Protein AF-A0A3A1YDA3-F1 (afdb_monomer_lite)

pLDDT: mean 88.1, std 7.57, range [56.09, 97.88]

Radius of gyration: 16.42 Å; chains: 1; bounding box: 37×24×48 Å

Sequence (140 aa):
MKQATKYILKAIHIEIILTLITFFIVNILMGGGVGNIPTILIIYVISVMPCIGLAYLVGQKINYSKIEEGVRFFFGIILIFVLLTISFSLGGLISYLIYEFKLLSYSEWLNIAVTFYLFGGLQTLCVGMWLGYKLSGLKS

Structure (mmCIF, N/CA/C/O backbone):
data_AF-A0A3A1YDA3-F1
#
_entry.id   AF-A0A3A1YDA3-F1
#
loop_
_atom_site.group_PDB
_atom_site.id
_atom_site.type_symbol
_atom_site.label_atom_id
_atom_site.label_alt_id
_atom_site.label_comp_id
_atom_site.label_asym_id
_atom_site.label_entity_id
_atom_site.label_seq_id
_atom_site.pdbx_PDB_ins_code
_atom_site.Cartn_x
_atom_site.Cartn_y
_atom_site.Cartn_z
_atom_site.occupancy
_atom_site.B_iso_or_equiv
_atom_site.auth_seq_id
_atom_site.auth_comp_id
_atom_site.auth_asym_id
_atom_site.auth_atom_id
_atom_site.pdbx_PDB_model_num
ATOM 1 N N . MET A 1 1 ? -5.093 12.688 18.168 1.00 80.56 1 MET A N 1
ATOM 2 C CA . MET A 1 1 ? -5.202 11.638 17.126 1.00 80.56 1 MET A CA 1
ATOM 3 C C . MET A 1 1 ? -5.618 10.328 17.778 1.00 80.56 1 MET A C 1
ATOM 5 O O . MET A 1 1 ? -4.986 9.949 18.763 1.00 80.56 1 MET A O 1
ATOM 9 N N . LYS A 1 2 ? -6.676 9.676 17.271 1.00 90.81 2 LYS A N 1
ATOM 10 C CA . LYS A 1 2 ? -7.201 8.415 17.826 1.00 90.81 2 LYS A CA 1
ATOM 11 C C . LYS A 1 2 ? -6.149 7.301 17.771 1.00 90.81 2 LYS A C 1
ATOM 13 O O . LYS A 1 2 ? -5.277 7.297 16.901 1.00 90.81 2 LYS A O 1
ATOM 18 N N . GLN A 1 3 ? -6.243 6.339 18.688 1.00 92.06 3 GLN A N 1
ATOM 19 C CA . GLN A 1 3 ? -5.324 5.197 18.733 1.00 92.06 3 GLN A CA 1
ATOM 20 C C . GLN A 1 3 ? -5.404 4.347 17.455 1.00 92.06 3 GLN A C 1
ATOM 22 O O . GLN A 1 3 ? -4.367 3.958 16.924 1.00 92.06 3 GLN A O 1
ATOM 27 N N . ALA A 1 4 ? -6.606 4.180 16.892 1.00 92.50 4 ALA A N 1
ATOM 28 C CA . ALA A 1 4 ? -6.806 3.553 15.587 1.00 92.50 4 ALA A CA 1
ATOM 29 C C . ALA A 1 4 ? -6.009 4.254 14.474 1.00 92.50 4 ALA A C 1
ATOM 31 O O . ALA A 1 4 ? -5.263 3.599 13.753 1.00 92.50 4 ALA A O 1
ATOM 32 N N . THR A 1 5 ? -6.077 5.589 14.382 1.00 94.56 5 THR A N 1
ATOM 33 C CA . THR A 1 5 ? -5.303 6.361 13.395 1.00 94.56 5 THR A CA 1
ATOM 34 C C . THR A 1 5 ? -3.801 6.117 13.534 1.00 94.56 5 THR A C 1
ATOM 36 O O . THR A 1 5 ? -3.122 5.932 12.530 1.00 94.56 5 THR A O 1
ATOM 39 N N . LYS A 1 6 ? -3.274 6.061 14.767 1.00 95.25 6 LYS A N 1
ATOM 40 C CA . LYS A 1 6 ? -1.850 5.766 15.004 1.00 95.25 6 LYS A CA 1
ATOM 41 C C . LYS A 1 6 ? -1.461 4.387 14.467 1.00 95.25 6 LYS A C 1
ATOM 43 O O . LYS A 1 6 ? -0.410 4.260 13.847 1.00 95.25 6 LYS A O 1
ATOM 48 N N . TYR A 1 7 ? -2.292 3.367 14.690 1.00 96.44 7 TYR A N 1
ATOM 49 C CA . TYR A 1 7 ? -2.026 2.020 14.181 1.00 96.44 7 TYR A CA 1
ATOM 50 C C . TYR A 1 7 ? -2.099 1.944 12.660 1.00 96.44 7 TYR A C 1
ATOM 52 O O . TYR A 1 7 ? -1.203 1.363 12.057 1.00 96.44 7 TYR A O 1
ATOM 60 N N . ILE A 1 8 ? -3.096 2.580 12.045 1.00 96.25 8 ILE A N 1
ATOM 61 C CA . ILE A 1 8 ? -3.244 2.597 10.585 1.00 96.25 8 ILE A CA 1
ATOM 62 C C . ILE A 1 8 ? -2.054 3.311 9.930 1.00 96.25 8 ILE A C 1
ATOM 64 O O . ILE A 1 8 ? -1.459 2.777 8.999 1.00 96.25 8 ILE A O 1
ATOM 68 N N . LEU A 1 9 ? -1.647 4.478 10.442 1.00 95.56 9 LEU A N 1
ATOM 69 C CA . LEU A 1 9 ? -0.481 5.190 9.910 1.00 95.56 9 LEU A CA 1
ATOM 70 C C . LEU A 1 9 ? 0.809 4.381 10.079 1.00 95.56 9 LEU A C 1
ATOM 72 O O . LEU A 1 9 ? 1.636 4.359 9.173 1.00 95.56 9 LEU A O 1
ATOM 76 N N . LYS A 1 10 ? 0.970 3.675 11.207 1.00 96.19 10 LYS A N 1
ATOM 77 C CA . LYS A 1 10 ? 2.114 2.780 11.416 1.00 96.19 10 LYS A CA 1
ATOM 78 C C . LYS A 1 10 ? 2.104 1.605 10.434 1.00 96.19 10 LYS A C 1
ATOM 80 O O . LYS A 1 10 ? 3.158 1.280 9.901 1.00 96.19 10 LYS A O 1
ATOM 85 N N . ALA A 1 11 ? 0.941 1.004 10.176 1.00 96.38 11 ALA A N 1
ATOM 86 C CA . ALA A 1 11 ? 0.795 -0.068 9.192 1.00 96.38 11 ALA A CA 1
ATOM 87 C C . ALA A 1 11 ? 1.188 0.409 7.790 1.00 96.38 11 ALA A C 1
ATOM 89 O O . ALA A 1 11 ? 1.999 -0.237 7.142 1.00 96.38 11 ALA A O 1
ATOM 90 N N . ILE A 1 12 ? 0.713 1.584 7.368 1.00 94.62 12 ILE A N 1
ATOM 91 C CA . ILE A 1 12 ? 1.105 2.169 6.078 1.00 94.62 12 ILE A CA 1
ATOM 92 C C . ILE A 1 12 ? 2.598 2.430 6.008 1.00 94.62 12 ILE A C 1
ATOM 94 O O . ILE A 1 12 ? 3.219 2.124 5.003 1.00 94.62 12 ILE A O 1
ATOM 98 N N . HIS A 1 13 ? 3.188 2.996 7.057 1.00 93.31 13 HIS A N 1
ATOM 99 C CA . HIS A 1 13 ? 4.617 3.283 7.041 1.00 93.31 13 HIS A CA 1
ATOM 100 C C . HIS A 1 13 ? 5.445 2.002 6.860 1.00 93.31 13 HIS A C 1
ATOM 102 O O . HIS A 1 13 ? 6.405 1.991 6.097 1.00 93.31 13 HIS A O 1
ATOM 108 N N . ILE A 1 14 ? 5.031 0.912 7.514 1.00 94.81 14 ILE A N 1
ATOM 109 C CA . ILE A 1 14 ? 5.633 -0.414 7.339 1.00 94.81 14 ILE A CA 1
ATOM 110 C C . ILE A 1 14 ? 5.408 -0.920 5.908 1.00 94.81 14 ILE A C 1
ATOM 112 O O . ILE A 1 14 ? 6.369 -1.319 5.259 1.00 94.81 14 ILE A O 1
ATOM 116 N N . GLU A 1 15 ? 4.177 -0.852 5.397 1.00 93.69 15 GLU A N 1
ATOM 117 C CA . GLU A 1 15 ? 3.827 -1.300 4.043 1.00 93.69 15 GLU A CA 1
ATOM 118 C C . GLU A 1 15 ? 4.637 -0.568 2.967 1.00 93.69 15 GLU A C 1
ATOM 120 O O . GLU A 1 15 ? 5.122 -1.183 2.021 1.00 93.69 15 GLU A O 1
ATOM 125 N N . ILE A 1 16 ? 4.845 0.739 3.138 1.00 91.00 16 ILE A N 1
ATOM 126 C CA . ILE A 1 16 ? 5.627 1.570 2.220 1.00 91.00 16 ILE A CA 1
ATOM 127 C C . ILE A 1 16 ? 7.082 1.096 2.161 1.00 91.00 16 ILE A C 1
ATOM 129 O O . ILE A 1 16 ? 7.678 1.014 1.087 1.00 91.00 16 ILE A O 1
ATOM 133 N N . ILE A 1 17 ? 7.674 0.800 3.315 1.00 91.38 17 ILE A N 1
ATOM 134 C CA . ILE A 1 17 ? 9.061 0.338 3.383 1.00 91.38 17 ILE A CA 1
ATOM 135 C C . ILE A 1 17 ? 9.171 -1.058 2.763 1.00 91.38 17 ILE A C 1
ATOM 137 O O . ILE A 1 17 ? 10.042 -1.291 1.927 1.00 91.38 17 ILE A O 1
ATOM 141 N N . LEU A 1 18 ? 8.266 -1.968 3.129 1.00 92.31 18 LEU A N 1
ATOM 142 C CA . LEU A 1 18 ? 8.262 -3.337 2.619 1.00 92.31 18 LEU A CA 1
ATOM 143 C C . LEU A 1 18 ? 8.043 -3.379 1.105 1.00 92.31 18 LEU A C 1
ATOM 145 O O . LEU A 1 18 ? 8.769 -4.079 0.412 1.00 92.31 18 LEU A O 1
ATOM 149 N N . THR A 1 19 ? 7.133 -2.567 0.568 1.00 88.75 19 THR A N 1
ATOM 150 C CA . THR A 1 19 ? 6.874 -2.499 -0.879 1.00 88.75 19 THR A CA 1
ATOM 151 C C . THR A 1 19 ? 8.099 -2.058 -1.668 1.00 88.75 19 THR A C 1
ATOM 153 O O . THR A 1 19 ? 8.401 -2.664 -2.695 1.00 88.75 19 THR A O 1
ATOM 156 N N . LEU A 1 20 ? 8.847 -1.061 -1.182 1.00 87.44 20 LEU A N 1
ATOM 157 C CA . LEU A 1 20 ? 10.114 -0.671 -1.807 1.00 87.44 20 LEU A CA 1
ATOM 158 C C . LEU A 1 20 ? 11.127 -1.818 -1.785 1.00 87.44 20 LEU A C 1
ATOM 160 O O . LEU A 1 20 ? 11.734 -2.117 -2.810 1.00 87.44 20 LEU A O 1
ATOM 164 N N . ILE A 1 21 ? 11.286 -2.483 -0.639 1.00 88.88 21 ILE A N 1
ATOM 165 C CA . ILE A 1 21 ? 12.204 -3.620 -0.495 1.00 88.88 21 ILE A CA 1
ATOM 166 C C . ILE A 1 21 ? 11.813 -4.750 -1.455 1.00 88.88 21 ILE A C 1
ATOM 168 O O . ILE A 1 21 ? 12.655 -5.237 -2.206 1.00 88.88 21 ILE A O 1
ATOM 172 N N . THR A 1 22 ? 10.536 -5.128 -1.476 1.00 88.81 22 THR A N 1
ATOM 173 C CA . THR A 1 22 ? 9.996 -6.177 -2.343 1.00 88.81 22 THR A CA 1
ATOM 174 C C . THR A 1 22 ? 10.193 -5.835 -3.812 1.00 88.81 22 THR A C 1
ATOM 176 O O . THR A 1 22 ? 10.633 -6.693 -4.571 1.00 88.81 22 THR A O 1
ATOM 179 N N . PHE A 1 23 ? 9.962 -4.583 -4.214 1.00 83.81 23 PHE A N 1
ATOM 180 C CA . PHE A 1 23 ? 10.235 -4.132 -5.576 1.00 83.81 23 PHE A CA 1
ATOM 181 C C . PHE A 1 23 ? 11.704 -4.351 -5.971 1.00 83.81 23 PHE A C 1
ATOM 183 O O . PHE A 1 23 ? 11.969 -4.952 -7.012 1.00 83.81 23 PHE A O 1
ATOM 190 N N . PHE A 1 24 ? 12.659 -3.924 -5.137 1.00 84.19 24 PHE A N 1
ATOM 191 C CA . PHE A 1 24 ? 14.084 -4.104 -5.429 1.00 84.19 24 PHE A CA 1
ATOM 192 C C . PHE A 1 24 ? 14.493 -5.580 -5.466 1.00 84.19 24 PHE A C 1
ATOM 194 O O . PHE A 1 24 ? 15.199 -5.989 -6.386 1.00 84.19 24 PHE A O 1
ATOM 201 N N . ILE A 1 25 ? 14.030 -6.389 -4.507 1.00 86.06 25 ILE A N 1
ATOM 202 C CA . ILE A 1 25 ? 14.335 -7.826 -4.454 1.00 86.06 25 ILE A CA 1
ATOM 203 C C . ILE A 1 25 ? 13.801 -8.534 -5.700 1.00 86.06 25 ILE A C 1
ATOM 205 O O . ILE A 1 25 ? 14.546 -9.253 -6.360 1.00 86.06 25 ILE A O 1
ATOM 209 N N . VAL A 1 26 ? 12.530 -8.317 -6.043 1.00 84.25 26 VAL A N 1
ATOM 210 C CA . VAL A 1 26 ? 11.898 -8.946 -7.208 1.00 84.25 26 VAL A CA 1
ATOM 211 C C . VAL A 1 26 ? 12.606 -8.531 -8.494 1.00 84.25 26 VAL A C 1
ATOM 213 O O . VAL A 1 26 ? 12.893 -9.385 -9.328 1.00 84.25 26 VAL A O 1
ATOM 216 N N . ASN A 1 27 ? 12.949 -7.249 -8.642 1.00 81.56 27 ASN A N 1
ATOM 217 C CA . ASN A 1 27 ? 13.658 -6.764 -9.823 1.00 81.56 27 ASN A CA 1
ATOM 218 C C . ASN A 1 27 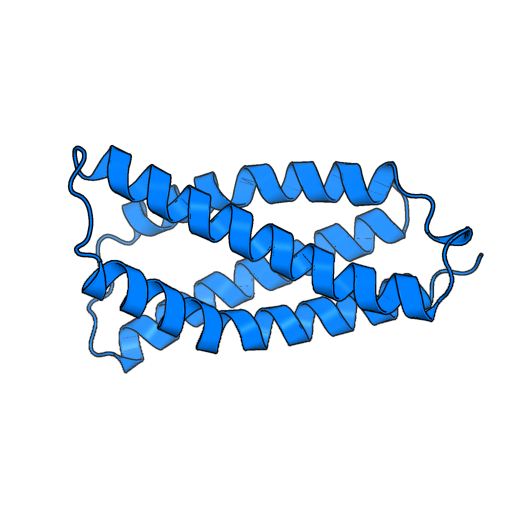? 15.025 -7.456 -10.001 1.00 81.56 27 ASN A C 1
ATOM 220 O O . ASN A 1 27 ? 15.316 -7.948 -11.090 1.00 81.56 27 ASN A O 1
ATOM 224 N N . ILE A 1 28 ? 15.806 -7.588 -8.920 1.00 83.88 28 ILE A N 1
ATOM 225 C CA . ILE A 1 28 ? 17.094 -8.302 -8.925 1.00 83.88 28 ILE A CA 1
ATOM 226 C C . ILE A 1 28 ? 16.903 -9.787 -9.268 1.00 83.88 28 ILE A C 1
ATOM 228 O O . ILE A 1 28 ? 17.620 -10.323 -10.112 1.00 83.88 28 ILE A O 1
ATOM 232 N N . LEU A 1 29 ? 15.932 -10.460 -8.638 1.00 83.19 29 LEU A N 1
ATOM 233 C CA . LEU A 1 29 ? 15.670 -11.889 -8.856 1.00 83.19 29 LEU A CA 1
ATOM 234 C C . LEU A 1 29 ? 15.228 -12.200 -10.290 1.00 83.19 29 LEU A C 1
ATOM 236 O O . LEU A 1 29 ? 15.560 -13.258 -10.817 1.00 83.19 29 LEU A O 1
ATOM 240 N N . MET A 1 30 ? 14.504 -11.282 -10.930 1.00 81.19 30 MET A N 1
ATOM 241 C CA . MET A 1 30 ? 14.059 -11.425 -12.319 1.00 81.19 30 MET A CA 1
ATOM 242 C C . MET A 1 30 ? 15.147 -11.064 -13.345 1.00 81.19 30 MET A C 1
ATOM 244 O O . MET A 1 30 ? 14.860 -11.008 -14.539 1.00 81.19 30 MET A O 1
ATOM 248 N N . GLY A 1 31 ? 16.388 -10.814 -12.908 1.00 76.38 31 GLY A N 1
ATOM 249 C CA . GLY A 1 31 ? 17.486 -10.409 -13.790 1.00 76.38 31 GLY A CA 1
ATOM 250 C C . GLY A 1 31 ? 17.308 -9.004 -14.373 1.00 76.38 31 GLY A C 1
ATOM 251 O O . GLY A 1 31 ? 17.930 -8.668 -15.380 1.00 76.38 31 GLY A O 1
ATOM 252 N N . GLY A 1 32 ? 16.442 -8.192 -13.762 1.00 68.75 32 GLY A N 1
ATOM 253 C CA . GLY A 1 32 ? 16.251 -6.796 -14.118 1.00 68.75 32 GLY A CA 1
ATOM 254 C C . GLY A 1 32 ? 17.448 -5.940 -13.704 1.00 68.75 32 GLY A C 1
ATOM 255 O O . GLY A 1 32 ? 18.150 -6.219 -12.732 1.00 68.75 32 GLY A O 1
ATOM 256 N N . GLY A 1 33 ? 17.690 -4.872 -14.463 1.00 68.88 33 GLY A N 1
ATOM 257 C CA . GLY A 1 33 ? 18.574 -3.793 -14.033 1.00 68.88 33 GLY A CA 1
ATOM 258 C C . GLY A 1 33 ? 17.838 -2.814 -13.117 1.00 68.88 33 GLY A C 1
ATOM 259 O O . GLY A 1 33 ? 16.618 -2.687 -13.181 1.00 68.88 33 GLY A O 1
ATOM 260 N N . VAL A 1 34 ? 18.589 -2.030 -12.339 1.00 63.47 34 VAL A N 1
ATOM 261 C CA . VAL A 1 34 ? 18.043 -1.098 -11.327 1.00 63.47 34 VAL A CA 1
ATOM 262 C C . VAL A 1 34 ? 17.215 0.064 -11.920 1.00 63.47 34 VAL A C 1
ATOM 264 O O . VAL A 1 34 ? 16.647 0.868 -11.183 1.00 63.47 34 VAL A O 1
ATOM 267 N N . GLY A 1 35 ? 17.098 0.140 -13.251 1.00 69.00 35 GLY A N 1
ATOM 268 C CA . GLY A 1 35 ? 16.322 1.152 -13.964 1.00 69.00 35 GLY A CA 1
ATOM 269 C C . GLY A 1 35 ? 16.737 2.584 -13.613 1.00 69.00 35 GLY A C 1
ATOM 270 O O . GLY A 1 35 ? 17.765 2.836 -12.984 1.00 69.00 35 GLY A O 1
ATOM 271 N N . ASN A 1 36 ? 15.919 3.555 -14.017 1.00 83.12 36 ASN A N 1
ATOM 272 C CA . ASN A 1 36 ? 16.081 4.934 -13.566 1.00 83.12 36 ASN A CA 1
ATOM 273 C C . ASN A 1 36 ? 15.471 5.083 -12.159 1.00 83.12 36 ASN A C 1
ATOM 275 O O . ASN A 1 36 ? 14.288 5.401 -12.015 1.00 83.12 36 ASN A O 1
ATOM 279 N N . ILE A 1 37 ? 16.280 4.811 -11.126 1.00 82.69 37 ILE A N 1
ATOM 280 C CA . ILE A 1 37 ? 15.876 4.860 -9.707 1.00 82.69 37 ILE A CA 1
ATOM 281 C C . ILE A 1 37 ? 15.158 6.175 -9.349 1.00 82.69 37 ILE A C 1
ATOM 283 O O . ILE A 1 37 ? 14.081 6.096 -8.756 1.00 82.69 37 ILE A O 1
ATOM 287 N N . PRO A 1 38 ? 15.668 7.373 -9.717 1.00 85.38 38 PRO A N 1
ATOM 288 C CA . PRO A 1 38 ? 14.954 8.629 -9.493 1.00 85.38 38 PRO A CA 1
ATOM 289 C C . PRO A 1 38 ? 13.509 8.626 -10.002 1.00 85.38 38 PRO A C 1
ATOM 291 O O . PRO A 1 38 ? 12.596 8.985 -9.262 1.00 85.38 38 PRO A O 1
ATOM 294 N N . THR A 1 39 ? 13.280 8.181 -11.239 1.00 84.56 39 THR A N 1
ATOM 295 C CA . THR A 1 39 ? 11.936 8.139 -11.834 1.00 84.56 39 THR A CA 1
ATOM 296 C C . THR A 1 39 ? 11.027 7.166 -11.089 1.00 84.56 39 THR A C 1
ATOM 298 O O . THR A 1 39 ? 9.883 7.507 -10.791 1.00 84.56 39 THR A O 1
ATOM 301 N N . ILE A 1 40 ? 11.539 5.985 -10.730 1.00 83.69 40 ILE A N 1
ATOM 302 C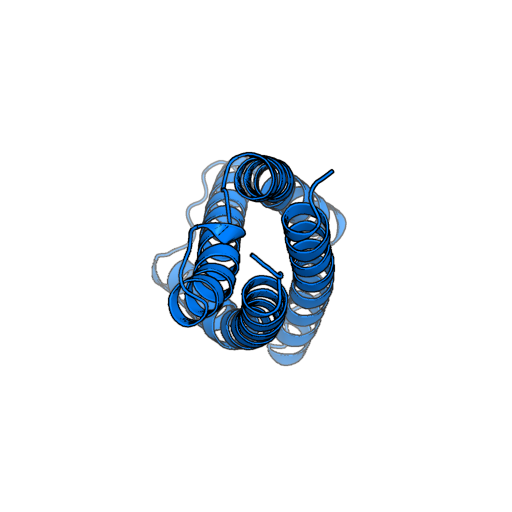 CA . ILE A 1 40 ? 10.794 4.977 -9.961 1.00 83.69 40 ILE A CA 1
ATOM 303 C C . ILE A 1 40 ? 10.377 5.539 -8.598 1.00 83.69 40 ILE A C 1
ATOM 305 O O . ILE A 1 40 ? 9.217 5.412 -8.209 1.00 83.69 40 ILE A O 1
ATOM 309 N N . LEU A 1 41 ? 11.291 6.206 -7.889 1.00 86.81 41 LEU A N 1
ATOM 310 C CA . LEU A 1 41 ? 11.002 6.811 -6.588 1.00 86.81 41 LEU A CA 1
ATOM 311 C C . LEU A 1 41 ? 9.980 7.948 -6.692 1.00 86.81 41 LEU A C 1
ATOM 313 O O . LEU A 1 41 ? 9.110 8.053 -5.832 1.00 86.81 41 LEU A O 1
ATOM 317 N N . ILE A 1 42 ? 10.039 8.771 -7.744 1.00 87.75 42 ILE A N 1
ATOM 318 C CA . ILE A 1 42 ? 9.049 9.832 -7.983 1.00 87.75 42 ILE A CA 1
ATOM 319 C C . ILE A 1 42 ? 7.658 9.229 -8.208 1.00 87.75 42 ILE A C 1
ATOM 321 O O . ILE A 1 42 ? 6.709 9.623 -7.529 1.00 87.75 42 ILE A O 1
ATOM 325 N N . ILE A 1 43 ? 7.540 8.249 -9.113 1.00 88.38 43 ILE A N 1
ATOM 326 C CA . ILE A 1 43 ? 6.275 7.542 -9.379 1.00 88.38 43 ILE A CA 1
ATOM 327 C C . ILE A 1 43 ? 5.733 6.949 -8.078 1.00 88.38 43 ILE A C 1
ATOM 329 O O . ILE A 1 43 ? 4.561 7.128 -7.745 1.00 88.38 43 ILE A O 1
ATOM 333 N N . TYR A 1 44 ? 6.608 6.298 -7.313 1.00 88.81 44 TYR A N 1
ATOM 334 C CA . TYR A 1 44 ? 6.260 5.680 -6.048 1.00 88.81 44 TYR A CA 1
ATOM 335 C C . TYR A 1 44 ? 5.715 6.693 -5.033 1.00 88.81 44 TYR A C 1
ATOM 337 O O . TYR A 1 44 ? 4.596 6.530 -4.546 1.00 88.81 44 TYR A O 1
ATOM 345 N N . VAL A 1 45 ? 6.449 7.777 -4.765 1.00 90.50 45 VAL A N 1
ATOM 346 C CA . VAL A 1 45 ? 6.047 8.813 -3.800 1.00 90.50 45 VAL A CA 1
ATOM 347 C C . VAL A 1 45 ? 4.700 9.429 -4.175 1.00 90.50 45 VAL A C 1
ATOM 349 O O . VAL A 1 45 ? 3.819 9.530 -3.318 1.00 90.50 45 VAL A O 1
ATOM 352 N N . ILE A 1 46 ? 4.505 9.786 -5.448 1.00 90.19 46 ILE A N 1
ATOM 353 C CA . ILE A 1 46 ? 3.244 10.378 -5.916 1.00 90.19 46 ILE A CA 1
ATOM 354 C C . ILE A 1 46 ? 2.092 9.370 -5.778 1.00 90.19 46 ILE A C 1
ATOM 356 O O . ILE A 1 46 ? 1.000 9.745 -5.357 1.00 90.19 46 ILE A O 1
ATOM 360 N N . SER A 1 47 ? 2.328 8.087 -6.069 1.00 89.69 47 SER A N 1
ATOM 361 C CA . SER A 1 47 ? 1.294 7.045 -5.985 1.00 89.69 47 SER A CA 1
ATOM 362 C C . SER A 1 47 ? 0.842 6.733 -4.550 1.00 89.69 47 SER A C 1
ATOM 364 O O . SER A 1 47 ? -0.321 6.401 -4.317 1.00 89.69 47 SER A O 1
ATOM 366 N N . VAL A 1 48 ? 1.743 6.865 -3.574 1.00 91.69 48 VAL A N 1
ATOM 367 C CA . VAL A 1 48 ? 1.493 6.540 -2.163 1.00 91.69 48 VAL A CA 1
ATOM 368 C C . VAL A 1 48 ? 0.915 7.727 -1.391 1.00 91.69 48 VAL A C 1
ATOM 370 O O . VAL A 1 48 ? 0.148 7.537 -0.444 1.00 91.69 48 VAL A O 1
ATOM 373 N N . MET A 1 49 ? 1.247 8.961 -1.778 1.00 91.56 49 MET A N 1
ATOM 374 C CA . MET A 1 49 ? 0.851 10.173 -1.053 1.00 91.56 49 MET A CA 1
ATOM 375 C C . MET A 1 49 ? -0.668 10.266 -0.771 1.00 91.56 49 MET A C 1
ATOM 377 O O . MET A 1 49 ? -1.032 10.541 0.379 1.00 91.56 49 MET A O 1
ATOM 381 N N . PRO A 1 50 ? -1.579 9.958 -1.720 1.00 91.69 50 PRO A N 1
ATOM 382 C CA . PRO A 1 50 ? -3.021 9.955 -1.455 1.00 91.69 50 PRO A CA 1
ATOM 383 C C . PRO A 1 50 ? -3.454 8.917 -0.409 1.00 91.69 50 PRO A C 1
ATOM 385 O O . PRO A 1 50 ? -4.393 9.157 0.354 1.00 91.69 50 PRO A O 1
ATOM 388 N N . CYS A 1 51 ? -2.751 7.783 -0.320 1.00 92.62 51 CYS A N 1
ATOM 389 C CA . CYS A 1 51 ? -3.075 6.697 0.606 1.00 92.62 51 CYS A CA 1
ATOM 390 C C . CYS A 1 51 ? -2.887 7.112 2.071 1.00 92.62 51 CYS A C 1
ATOM 392 O O . CYS A 1 51 ? -3.674 6.715 2.932 1.00 92.62 51 CYS A O 1
ATOM 394 N N . ILE A 1 52 ? -1.901 7.969 2.357 1.00 93.25 52 ILE A N 1
ATOM 395 C CA . ILE A 1 52 ? -1.670 8.519 3.701 1.00 93.25 52 ILE A CA 1
ATOM 396 C C . ILE A 1 52 ? -2.867 9.378 4.137 1.00 93.25 52 ILE A C 1
ATOM 398 O O . ILE A 1 52 ? -3.364 9.236 5.258 1.00 93.25 52 ILE A O 1
ATOM 402 N N . GLY A 1 53 ? -3.366 10.233 3.237 1.00 93.38 53 GLY A N 1
ATOM 403 C CA . GLY A 1 53 ? -4.539 11.074 3.485 1.00 93.38 53 GLY A CA 1
ATOM 404 C C . GLY A 1 53 ? -5.807 10.251 3.721 1.00 93.38 53 GLY A C 1
ATOM 405 O O . GLY A 1 53 ? -6.512 10.467 4.710 1.00 93.38 53 GLY A O 1
ATOM 406 N N . LEU A 1 54 ? -6.063 9.255 2.866 1.00 93.94 54 LEU A N 1
ATOM 407 C CA . LEU A 1 54 ? -7.203 8.344 3.010 1.00 93.94 54 LEU A CA 1
ATOM 408 C C . LEU A 1 54 ? -7.168 7.596 4.342 1.00 93.94 54 LEU A C 1
ATOM 410 O O . LEU A 1 54 ? -8.162 7.566 5.066 1.00 93.94 54 LEU A O 1
ATOM 414 N N . ALA A 1 55 ? -6.019 7.051 4.721 1.00 94.12 55 ALA A N 1
ATOM 415 C CA . ALA A 1 55 ? -5.883 6.357 5.989 1.00 94.12 55 ALA A CA 1
ATOM 416 C C . ALA A 1 55 ? -6.023 7.252 7.213 1.00 94.12 55 ALA A C 1
ATOM 418 O O . ALA A 1 55 ? -6.604 6.833 8.219 1.00 94.12 55 ALA A O 1
ATOM 419 N N . TYR A 1 56 ? -5.525 8.486 7.140 1.00 95.38 56 TYR A N 1
ATOM 420 C CA . TYR A 1 56 ? -5.762 9.463 8.191 1.00 95.38 56 TYR A CA 1
ATOM 421 C C . TYR A 1 56 ? -7.267 9.706 8.373 1.00 95.38 56 TYR A C 1
ATOM 423 O O . TYR A 1 56 ? -7.773 9.633 9.497 1.00 95.38 56 TYR A O 1
ATOM 431 N N . LEU A 1 57 ? -7.998 9.918 7.272 1.00 94.50 57 LEU A N 1
ATOM 432 C CA . LEU A 1 57 ? -9.449 10.116 7.290 1.00 94.50 57 LEU A CA 1
ATOM 433 C C . LEU A 1 57 ? -10.187 8.894 7.845 1.00 94.50 57 LEU A C 1
ATOM 435 O O . LEU A 1 57 ? -11.003 9.040 8.755 1.00 94.50 57 LEU A O 1
ATOM 439 N N . VAL A 1 58 ? -9.864 7.695 7.357 1.00 94.19 58 VAL A N 1
ATOM 440 C CA . VAL A 1 58 ? -10.447 6.424 7.813 1.00 94.19 58 VAL A CA 1
ATOM 441 C C . VAL A 1 58 ? -10.192 6.207 9.305 1.00 94.19 58 VAL A C 1
ATOM 443 O O . VAL A 1 58 ? -11.105 5.873 10.060 1.00 94.19 58 VAL A O 1
ATOM 446 N N . GLY A 1 59 ? -8.969 6.456 9.774 1.00 93.00 59 GLY A N 1
ATOM 447 C CA . GLY A 1 59 ? -8.620 6.310 11.182 1.00 93.00 59 GLY A CA 1
ATOM 448 C C . GLY A 1 59 ? -9.313 7.318 12.096 1.00 93.00 59 GLY A C 1
ATOM 449 O O . GLY A 1 59 ? -9.596 7.000 13.249 1.00 93.00 59 GLY A O 1
ATOM 450 N N . GLN A 1 60 ? -9.558 8.539 11.619 1.00 93.56 60 GLN A N 1
ATOM 451 C CA . GLN A 1 60 ? -10.179 9.598 12.420 1.00 93.56 60 GLN A CA 1
ATOM 452 C C . GLN A 1 60 ? -11.706 9.528 12.414 1.00 93.56 60 GLN A C 1
ATOM 454 O O . GLN A 1 60 ? -12.325 9.763 13.455 1.00 93.56 60 GLN A O 1
ATOM 459 N N . LYS A 1 61 ? -12.329 9.215 11.273 1.00 93.00 61 LYS A N 1
ATOM 460 C CA . LYS A 1 61 ? -13.789 9.264 11.125 1.00 93.00 61 LYS A CA 1
ATOM 461 C C . LYS A 1 61 ? -14.492 8.006 11.615 1.00 93.00 61 LYS A C 1
ATOM 463 O O . LYS A 1 61 ? -15.571 8.118 12.188 1.00 93.00 61 LYS A O 1
ATOM 468 N N . ILE A 1 62 ? -13.884 6.832 11.458 1.00 91.75 62 ILE A N 1
ATOM 469 C CA . ILE A 1 62 ? -14.512 5.584 11.895 1.00 91.75 62 ILE A CA 1
ATOM 470 C C . ILE A 1 62 ? -14.465 5.474 13.421 1.00 91.75 62 ILE A C 1
ATOM 472 O O . ILE A 1 62 ? -13.471 5.815 14.074 1.00 91.75 62 ILE A O 1
ATOM 476 N N . ASN A 1 63 ? -15.574 5.015 14.000 1.00 89.81 63 ASN A N 1
ATOM 477 C CA . ASN A 1 63 ? -15.656 4.718 15.419 1.00 89.81 63 ASN A CA 1
ATOM 478 C C . ASN A 1 63 ? -15.493 3.216 15.666 1.00 89.81 63 ASN A C 1
ATOM 480 O O . ASN A 1 63 ? -16.472 2.479 15.724 1.00 89.81 63 ASN A O 1
ATOM 484 N N . TYR A 1 64 ? -14.241 2.784 15.804 1.00 88.56 64 TYR A N 1
ATOM 485 C CA . TYR A 1 64 ? -13.890 1.373 15.953 1.00 88.56 64 TYR A CA 1
ATOM 486 C C . TYR A 1 64 ? -14.456 0.733 17.229 1.00 88.56 64 TYR A C 1
ATOM 488 O O . TYR A 1 64 ? -14.694 -0.465 17.217 1.00 88.56 64 TYR A O 1
ATOM 496 N N . SER A 1 65 ? -14.742 1.488 18.298 1.00 84.31 65 SER A N 1
ATOM 497 C CA . SER A 1 65 ? -15.340 0.905 19.513 1.00 84.31 65 SER A CA 1
ATOM 498 C C . SER A 1 65 ? -16.746 0.347 19.285 1.00 84.31 65 SER A C 1
ATOM 500 O O . SER A 1 65 ? -17.147 -0.597 19.948 1.00 84.31 65 SER A O 1
ATOM 502 N N . LYS A 1 66 ? -17.483 0.887 18.306 1.00 87.81 66 LYS A N 1
ATOM 503 C CA . LYS A 1 66 ? -18.836 0.428 17.956 1.00 87.81 66 LYS A CA 1
ATOM 504 C C . LYS A 1 66 ? -18.854 -0.765 16.998 1.00 87.81 66 LYS A C 1
ATOM 506 O O . LYS A 1 66 ? -19.929 -1.198 16.601 1.00 87.81 66 LYS A O 1
ATOM 511 N N . ILE A 1 67 ? -17.686 -1.239 16.568 1.00 89.94 67 ILE A N 1
ATOM 512 C CA . ILE A 1 67 ? -17.550 -2.316 15.591 1.00 89.94 67 ILE A CA 1
ATOM 513 C C . ILE A 1 67 ? -17.109 -3.578 16.331 1.00 89.94 67 ILE A C 1
ATOM 515 O O . ILE A 1 67 ? -16.185 -3.545 17.146 1.00 89.94 67 ILE A O 1
ATOM 519 N N . GLU A 1 68 ? -17.745 -4.703 16.022 1.00 92.25 68 GLU A N 1
ATOM 520 C CA . GLU A 1 68 ? -17.372 -6.009 16.565 1.00 92.25 68 GLU A CA 1
ATOM 521 C C . GLU A 1 68 ? -15.897 -6.338 16.297 1.00 92.25 68 GLU A C 1
ATOM 523 O O . GLU A 1 68 ? -15.323 -5.955 15.276 1.00 92.25 68 GLU A O 1
ATOM 528 N N . GLU A 1 69 ? -15.266 -7.058 17.223 1.00 90.06 69 GLU A N 1
ATOM 529 C CA . GLU A 1 69 ? -13.836 -7.388 17.159 1.00 90.06 69 GLU A CA 1
ATOM 530 C C . GLU A 1 69 ? -13.453 -8.108 15.863 1.00 90.06 69 GLU A C 1
ATOM 532 O O . GLU A 1 69 ? -12.534 -7.671 15.171 1.00 90.06 69 GLU A O 1
ATOM 537 N N . GLY A 1 70 ? -14.199 -9.147 15.475 1.00 90.19 70 GLY A N 1
ATOM 538 C CA . GLY A 1 70 ? -13.936 -9.878 14.232 1.00 90.19 70 GLY A CA 1
ATOM 539 C C . GLY A 1 70 ? -14.028 -8.981 12.994 1.00 90.19 70 GLY A C 1
ATOM 540 O O . GLY A 1 70 ? -13.167 -9.030 12.117 1.00 90.19 70 GLY A O 1
ATOM 541 N N . VAL A 1 71 ? -15.015 -8.083 12.952 1.00 92.69 71 VAL A N 1
ATOM 542 C CA . VAL A 1 71 ? -15.185 -7.141 11.837 1.00 92.69 71 VAL A CA 1
ATOM 543 C C . VAL A 1 71 ? -14.025 -6.143 11.783 1.00 92.69 71 VAL A C 1
ATOM 545 O O . VAL A 1 71 ? -13.536 -5.828 10.699 1.00 92.69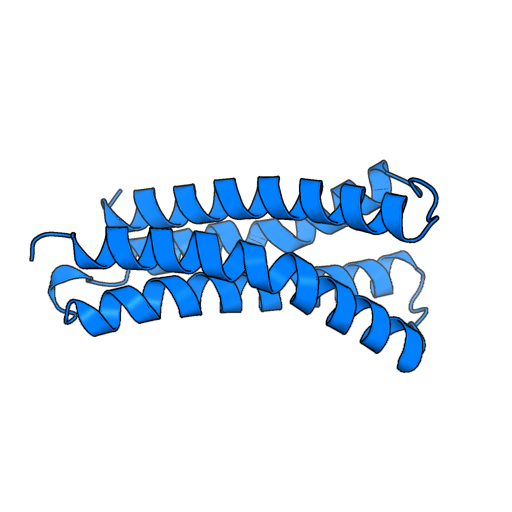 71 VAL A O 1
ATOM 548 N N . ARG A 1 72 ? -13.514 -5.689 12.935 1.00 92.69 72 ARG A N 1
ATOM 549 C CA . ARG A 1 72 ? -12.320 -4.829 12.999 1.00 92.69 72 ARG A CA 1
ATOM 550 C C . ARG A 1 72 ? -11.064 -5.520 12.484 1.00 92.69 72 ARG A C 1
ATOM 552 O O . ARG A 1 72 ? -10.246 -4.861 11.837 1.00 92.69 72 ARG A O 1
ATOM 559 N N . PHE A 1 73 ? -10.915 -6.817 12.747 1.00 94.38 73 PHE A N 1
ATOM 560 C CA . PHE A 1 73 ? -9.803 -7.603 12.223 1.00 94.38 73 PHE A CA 1
ATOM 561 C C . PHE A 1 73 ? -9.799 -7.594 10.693 1.00 94.38 73 PHE A C 1
ATOM 563 O O . PHE A 1 73 ? -8.828 -7.146 10.077 1.00 94.38 73 PHE A O 1
ATOM 570 N N . PHE A 1 74 ? -10.914 -8.002 10.081 1.00 95.75 74 PHE A N 1
ATOM 571 C CA . PHE A 1 74 ? -11.046 -8.018 8.625 1.00 95.75 74 PHE A CA 1
ATOM 572 C C . PHE A 1 74 ? -10.951 -6.620 8.016 1.00 95.75 74 PHE A C 1
ATOM 574 O O . PHE A 1 74 ? -10.351 -6.459 6.956 1.00 95.75 74 PHE A O 1
ATOM 581 N N . PHE A 1 75 ? -11.456 -5.596 8.707 1.00 94.50 75 PHE A N 1
ATOM 582 C CA . PHE A 1 75 ? -11.331 -4.213 8.260 1.00 94.50 75 PHE A CA 1
ATOM 583 C C . PHE A 1 75 ? -9.867 -3.788 8.097 1.00 94.50 75 PHE A C 1
ATOM 585 O O . PHE A 1 75 ? -9.531 -3.135 7.114 1.00 94.50 75 PHE A O 1
ATOM 592 N N . GLY A 1 76 ? -8.982 -4.181 9.020 1.00 94.50 76 GLY A N 1
ATOM 593 C CA . GLY A 1 76 ? -7.549 -3.897 8.909 1.00 94.50 76 GLY A CA 1
ATOM 594 C C . GLY A 1 76 ? -6.916 -4.514 7.658 1.00 94.50 76 GLY A C 1
ATOM 595 O O . GLY A 1 76 ? -6.172 -3.832 6.955 1.00 94.50 76 GLY A O 1
ATOM 596 N N . ILE A 1 77 ? -7.261 -5.767 7.347 1.00 96.19 77 ILE A N 1
ATOM 597 C CA . ILE A 1 77 ? -6.783 -6.465 6.143 1.00 96.19 77 ILE A CA 1
ATOM 598 C C . ILE A 1 77 ? -7.300 -5.765 4.885 1.00 96.19 77 ILE A C 1
ATOM 600 O O . ILE A 1 77 ? -6.510 -5.358 4.034 1.00 96.19 77 ILE A O 1
ATOM 604 N N . ILE A 1 78 ? -8.619 -5.578 4.793 1.00 96.00 78 ILE A N 1
ATOM 605 C CA . ILE A 1 78 ? -9.272 -4.965 3.632 1.00 96.00 78 ILE A CA 1
ATOM 60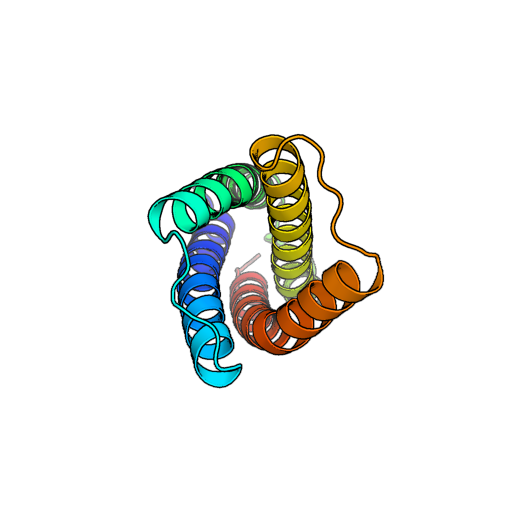6 C C . ILE A 1 78 ? -8.721 -3.561 3.388 1.00 96.00 78 ILE A C 1
ATOM 608 O O . ILE A 1 78 ? -8.430 -3.210 2.249 1.00 96.00 78 ILE A O 1
ATOM 612 N N . LEU A 1 79 ? -8.527 -2.767 4.444 1.00 95.69 79 LEU A N 1
ATOM 613 C CA . LEU A 1 79 ? -8.015 -1.407 4.323 1.00 95.69 79 LEU A CA 1
ATOM 614 C C . LEU A 1 79 ? -6.639 -1.374 3.651 1.00 95.69 79 LEU A C 1
ATOM 616 O O . LEU A 1 79 ? -6.446 -0.594 2.723 1.00 95.69 79 LEU A O 1
ATOM 620 N N . ILE A 1 80 ? -5.690 -2.203 4.093 1.00 95.38 80 ILE A N 1
ATOM 621 C CA . ILE A 1 80 ? -4.336 -2.195 3.522 1.00 95.38 80 ILE A CA 1
ATOM 622 C C . ILE A 1 80 ? -4.353 -2.696 2.071 1.00 95.38 80 ILE A C 1
ATOM 624 O O . ILE A 1 80 ? -3.719 -2.074 1.222 1.00 95.38 80 ILE A O 1
ATOM 628 N N . PHE A 1 81 ? -5.153 -3.718 1.745 1.00 94.50 81 PHE A N 1
ATOM 629 C CA . PHE A 1 81 ? -5.320 -4.175 0.358 1.00 94.50 81 PHE A CA 1
ATOM 630 C C . PHE A 1 81 ? -5.945 -3.114 -0.555 1.00 94.50 81 PHE A C 1
ATOM 632 O O . PHE A 1 81 ? -5.473 -2.907 -1.668 1.00 94.50 81 PHE A O 1
ATOM 639 N N . VAL A 1 82 ? -6.971 -2.400 -0.087 1.00 94.94 82 VAL A N 1
ATOM 640 C CA . VAL A 1 82 ? -7.586 -1.310 -0.857 1.00 94.94 82 VAL A CA 1
ATOM 641 C C . VAL A 1 82 ? -6.564 -0.210 -1.140 1.00 94.94 82 VAL A C 1
ATOM 643 O O . VAL A 1 82 ? -6.473 0.272 -2.267 1.00 94.94 82 VAL A O 1
ATOM 646 N N . LEU A 1 83 ? -5.761 0.167 -0.142 1.00 93.94 83 LEU A N 1
ATOM 647 C CA . LEU A 1 83 ? -4.714 1.174 -0.317 1.00 93.94 83 LEU A CA 1
ATOM 648 C C . LEU A 1 83 ? -3.616 0.699 -1.279 1.00 93.94 83 LEU A C 1
ATOM 650 O O . LEU A 1 83 ? -3.180 1.484 -2.120 1.00 93.94 83 LEU A O 1
ATOM 654 N N . LEU A 1 84 ? -3.224 -0.578 -1.214 1.00 91.25 84 LEU A N 1
ATOM 655 C CA . LEU A 1 84 ? -2.298 -1.189 -2.169 1.00 91.25 84 LEU A CA 1
ATOM 656 C C . LEU A 1 84 ? -2.830 -1.073 -3.602 1.00 91.25 84 LEU A C 1
ATOM 658 O O . LEU A 1 84 ? -2.128 -0.583 -4.482 1.00 91.25 84 LEU A O 1
ATOM 662 N N . THR A 1 85 ? -4.084 -1.468 -3.835 1.00 91.12 85 THR A N 1
ATOM 663 C CA . THR A 1 85 ? -4.709 -1.405 -5.162 1.00 91.12 85 THR A CA 1
ATOM 664 C C . THR A 1 85 ? -4.817 0.028 -5.679 1.00 91.12 85 THR A C 1
ATOM 666 O O . THR A 1 85 ? -4.555 0.269 -6.860 1.00 91.12 85 THR A O 1
ATOM 669 N N . ILE A 1 86 ? -5.151 0.995 -4.816 1.00 92.19 86 ILE A N 1
ATOM 670 C CA . ILE A 1 86 ? -5.178 2.419 -5.179 1.00 92.19 86 ILE A CA 1
ATOM 671 C C . ILE A 1 86 ? -3.779 2.890 -5.589 1.00 92.19 86 ILE A C 1
ATOM 673 O O . ILE A 1 86 ? -3.623 3.467 -6.665 1.00 92.19 86 ILE A O 1
ATOM 677 N N . SER A 1 87 ? -2.760 2.619 -4.771 1.00 91.19 87 SER A N 1
ATOM 678 C CA . SER A 1 87 ? -1.380 3.026 -5.050 1.00 91.19 87 SER A CA 1
ATOM 679 C C . SER A 1 87 ? -0.842 2.377 -6.326 1.00 91.19 87 SER A C 1
ATOM 681 O O . SER A 1 87 ? -0.282 3.076 -7.165 1.00 91.19 87 SER A O 1
ATOM 683 N N . PHE A 1 88 ? -1.081 1.080 -6.535 1.00 88.44 88 PHE A N 1
ATOM 684 C CA . PHE A 1 88 ? -0.692 0.372 -7.756 1.00 88.44 88 PHE A CA 1
ATOM 685 C C . PHE A 1 88 ? -1.342 0.985 -9.004 1.00 88.44 88 PHE A C 1
ATOM 687 O O . PHE A 1 88 ? -0.662 1.276 -9.989 1.00 88.44 88 PHE A O 1
ATOM 694 N N . SER A 1 89 ? -2.652 1.245 -8.945 1.00 89.44 89 SER A N 1
ATOM 695 C CA . SER A 1 89 ? -3.400 1.835 -10.062 1.00 89.44 89 SER A CA 1
ATOM 696 C C . SER A 1 89 ? -2.905 3.246 -10.392 1.00 89.44 89 SER A C 1
ATOM 698 O O . SER A 1 89 ? -2.713 3.582 -11.560 1.00 89.44 89 SER A O 1
ATOM 700 N N . LEU A 1 90 ? -2.639 4.061 -9.365 1.00 91.44 90 LEU A N 1
ATOM 701 C CA . LEU A 1 90 ? -2.059 5.394 -9.530 1.00 91.44 90 LEU A CA 1
ATOM 702 C C . LEU A 1 90 ? -0.642 5.333 -10.100 1.00 91.44 90 LEU A C 1
ATOM 704 O O . LEU A 1 90 ? -0.327 6.093 -11.008 1.00 91.44 90 LEU A O 1
ATOM 708 N N . GLY A 1 91 ? 0.201 4.420 -9.615 1.00 88.25 91 GLY A N 1
ATOM 709 C CA . GLY A 1 91 ? 1.552 4.222 -10.138 1.00 88.25 91 GLY A CA 1
ATOM 710 C C . GLY A 1 91 ? 1.544 3.861 -11.624 1.00 88.25 91 GLY A C 1
ATOM 711 O O . GLY A 1 91 ? 2.310 4.434 -12.401 1.00 88.25 91 GLY A O 1
ATOM 712 N N . GLY A 1 92 ? 0.622 2.988 -12.041 1.00 86.06 92 GLY A N 1
ATOM 713 C CA . GLY A 1 92 ? 0.402 2.664 -13.452 1.00 86.06 92 GLY A CA 1
ATOM 714 C C . GLY A 1 92 ? -0.025 3.881 -14.279 1.00 86.06 92 GLY A C 1
ATOM 715 O O . GLY A 1 92 ? 0.563 4.144 -15.326 1.00 86.06 92 GLY A O 1
ATOM 716 N N . LEU A 1 93 ? -0.987 4.669 -13.784 1.00 87.19 93 LEU A N 1
ATOM 717 C CA . LEU A 1 93 ? -1.452 5.888 -14.454 1.00 87.19 93 LEU A CA 1
ATOM 718 C C . LEU A 1 93 ? -0.337 6.936 -14.596 1.00 87.19 93 LEU A C 1
ATOM 720 O O . LEU A 1 93 ? -0.166 7.515 -15.664 1.00 87.19 93 LEU A O 1
ATOM 724 N N . ILE A 1 94 ? 0.441 7.172 -13.539 1.00 87.75 94 ILE A N 1
ATOM 725 C CA . ILE A 1 94 ? 1.555 8.130 -13.557 1.00 87.75 94 ILE A CA 1
ATOM 726 C C . ILE A 1 94 ? 2.635 7.660 -14.533 1.00 87.75 94 ILE A C 1
ATOM 728 O O . ILE A 1 94 ? 3.142 8.461 -15.314 1.00 87.75 94 ILE A O 1
ATOM 732 N N . SER A 1 95 ? 2.954 6.363 -14.530 1.00 84.56 95 SER A N 1
ATOM 733 C CA . SER A 1 95 ? 3.908 5.784 -15.481 1.00 84.56 95 SER A CA 1
ATOM 734 C C . SER A 1 95 ? 3.445 6.012 -16.921 1.00 84.56 95 SER A C 1
ATOM 736 O O . SER A 1 95 ? 4.216 6.493 -17.745 1.00 84.56 95 SER A O 1
ATOM 738 N N . TYR A 1 96 ? 2.169 5.755 -17.210 1.00 84.62 96 TYR A N 1
ATOM 739 C CA . TYR A 1 96 ? 1.574 6.002 -18.523 1.00 84.62 96 TYR A CA 1
ATOM 740 C C . TYR A 1 96 ? 1.694 7.470 -18.971 1.00 84.62 96 TYR A C 1
ATOM 742 O O . TYR A 1 96 ? 2.014 7.736 -20.128 1.00 84.62 96 TYR A O 1
ATOM 750 N N . LEU A 1 97 ? 1.491 8.424 -18.057 1.00 85.12 97 LEU A N 1
ATOM 751 C CA . LEU A 1 97 ? 1.634 9.855 -18.349 1.00 85.12 97 LEU A CA 1
ATOM 752 C C . LEU A 1 97 ? 3.095 10.271 -18.585 1.00 85.12 97 LEU A C 1
ATOM 754 O O . LEU A 1 97 ? 3.361 11.065 -19.481 1.00 85.12 97 LEU A O 1
ATOM 758 N N . ILE A 1 98 ? 4.039 9.739 -17.800 1.00 83.94 98 ILE A N 1
ATOM 759 C CA . ILE A 1 98 ? 5.472 10.060 -17.919 1.00 83.94 98 ILE A CA 1
ATOM 760 C C . ILE A 1 98 ? 6.058 9.515 -19.223 1.00 83.94 98 ILE A C 1
ATOM 762 O O . ILE A 1 98 ? 6.866 10.186 -19.857 1.00 83.94 98 ILE A O 1
ATOM 766 N N . TYR A 1 99 ? 5.648 8.317 -19.641 1.00 82.81 99 TYR A N 1
ATOM 767 C CA . TYR A 1 99 ? 6.141 7.676 -20.862 1.00 82.81 99 TYR A CA 1
ATOM 768 C C . TYR A 1 99 ? 5.309 8.032 -22.107 1.00 82.81 99 TYR A C 1
ATOM 770 O O . TYR A 1 99 ? 5.153 7.203 -23.002 1.00 82.81 99 TYR A O 1
ATOM 778 N N . GLU A 1 100 ? 4.786 9.262 -22.169 1.00 80.19 100 GLU A N 1
ATOM 779 C CA . GLU A 1 100 ? 4.100 9.839 -23.339 1.00 80.19 100 GLU A CA 1
ATOM 780 C C . GLU A 1 100 ? 2.947 8.977 -23.878 1.00 80.19 100 GLU A C 1
ATOM 782 O O . GLU A 1 100 ? 2.832 8.743 -25.080 1.00 80.19 100 GLU A O 1
ATOM 787 N N . PHE A 1 101 ? 2.074 8.489 -22.995 1.00 77.00 101 PHE A N 1
ATOM 788 C CA . PHE A 1 101 ? 0.913 7.677 -23.374 1.00 77.00 101 PHE A CA 1
ATOM 789 C C . PHE A 1 101 ? 1.275 6.332 -24.027 1.00 77.00 101 PHE A C 1
ATOM 791 O O . PHE A 1 101 ? 0.445 5.706 -24.693 1.00 77.00 101 PHE A O 1
ATOM 798 N N . LYS A 1 102 ? 2.498 5.830 -23.808 1.00 74.38 102 LYS A N 1
ATOM 799 C CA . LYS A 1 102 ? 2.838 4.445 -24.142 1.00 74.38 102 LYS A CA 1
ATOM 800 C C . LYS A 1 102 ? 2.149 3.503 -23.166 1.00 74.38 102 LYS A C 1
ATOM 802 O O . LYS A 1 102 ? 2.558 3.346 -22.016 1.00 74.38 102 LYS A O 1
ATOM 807 N N . LEU A 1 103 ? 1.085 2.872 -23.646 1.00 70.88 103 LEU A N 1
ATOM 808 C CA . LEU A 1 103 ? 0.442 1.767 -22.954 1.00 70.88 103 LEU A CA 1
ATOM 809 C C . LEU A 1 103 ? 1.370 0.553 -22.975 1.00 70.88 103 LEU A C 1
ATOM 811 O O . LEU A 1 103 ? 1.842 0.137 -24.033 1.00 70.88 103 LEU A O 1
ATOM 815 N N . LEU A 1 104 ? 1.595 -0.022 -21.795 1.00 72.38 104 LEU A N 1
ATOM 816 C CA . LEU A 1 104 ? 2.096 -1.387 -21.688 1.00 72.38 104 LEU A CA 1
ATOM 817 C C . LEU A 1 104 ? 1.147 -2.306 -22.458 1.00 72.38 104 LEU A C 1
ATOM 819 O O . LEU A 1 104 ? -0.076 -2.127 -22.411 1.00 72.38 104 LEU A O 1
ATOM 823 N N . SER A 1 105 ? 1.698 -3.305 -23.140 1.00 81.19 105 SER A N 1
ATOM 824 C CA . SER A 1 105 ? 0.861 -4.370 -23.683 1.00 81.19 105 SER A CA 1
ATOM 825 C C . SER A 1 105 ? 0.080 -5.034 -22.545 1.00 81.19 105 SER A C 1
ATOM 827 O O . SER A 1 105 ? 0.536 -5.087 -21.398 1.00 81.19 105 SER A O 1
ATOM 829 N N . TYR A 1 106 ? -1.099 -5.577 -22.853 1.00 77.50 106 TYR A N 1
ATOM 830 C CA . TYR A 1 106 ? -1.910 -6.283 -21.857 1.00 77.50 106 TYR A CA 1
ATOM 831 C C . TYR A 1 106 ? -1.109 -7.386 -21.142 1.00 77.50 106 TYR A C 1
ATOM 833 O O . TYR A 1 106 ? -1.206 -7.525 -19.926 1.00 77.50 106 TYR A O 1
ATOM 841 N N . SER A 1 107 ? -0.259 -8.112 -21.876 1.00 78.31 107 SER A N 1
ATOM 842 C CA . SER A 1 107 ? 0.640 -9.133 -21.326 1.00 78.31 107 SER A CA 1
ATOM 843 C C . SER A 1 107 ? 1.665 -8.575 -20.341 1.00 78.31 107 SER A C 1
ATOM 845 O O . SER A 1 107 ? 1.891 -9.175 -19.293 1.00 78.31 107 SER A O 1
ATOM 847 N N . GLU A 1 108 ? 2.283 -7.432 -20.642 1.00 79.12 108 GLU A N 1
ATOM 848 C CA . GLU A 1 108 ? 3.261 -6.812 -19.742 1.00 79.12 108 GLU A CA 1
ATOM 849 C C . GLU A 1 108 ? 2.582 -6.270 -18.487 1.00 79.12 108 GLU A C 1
ATOM 851 O O . GLU A 1 108 ? 3.056 -6.510 -17.378 1.00 79.12 108 GLU A O 1
ATOM 856 N N . TRP A 1 109 ? 1.440 -5.596 -18.648 1.00 79.75 109 TRP A N 1
ATOM 857 C CA . TRP A 1 109 ? 0.664 -5.096 -17.519 1.00 79.75 109 TRP A CA 1
ATOM 858 C C . TRP A 1 109 ? 0.206 -6.236 -16.604 1.00 79.75 109 TRP A C 1
ATOM 860 O O . TRP A 1 109 ? 0.352 -6.142 -15.386 1.00 79.75 109 TRP A O 1
ATOM 870 N N . LEU A 1 110 ? -0.286 -7.337 -17.182 1.00 80.38 110 LEU A N 1
ATOM 871 C CA . LEU A 1 110 ? -0.729 -8.507 -16.429 1.00 80.38 110 LEU A CA 1
ATOM 872 C C . LEU A 1 110 ? 0.440 -9.175 -15.699 1.00 80.38 110 LEU A C 1
ATOM 874 O O . LEU A 1 110 ? 0.303 -9.499 -14.524 1.00 80.38 110 LEU A O 1
ATOM 878 N N . ASN A 1 111 ? 1.606 -9.309 -16.336 1.00 80.75 111 ASN A N 1
ATOM 879 C CA . ASN A 1 111 ? 2.803 -9.841 -15.680 1.00 80.75 111 ASN A CA 1
ATOM 880 C C . ASN A 1 111 ? 3.258 -8.969 -14.504 1.00 80.75 111 ASN A C 1
ATOM 882 O O . ASN A 1 111 ? 3.571 -9.497 -13.435 1.00 80.75 111 ASN A O 1
ATOM 886 N N . ILE A 1 112 ? 3.256 -7.643 -14.670 1.00 80.06 112 ILE A N 1
ATOM 887 C CA . ILE A 1 112 ? 3.589 -6.703 -13.593 1.00 80.06 112 ILE A CA 1
ATOM 888 C C . ILE A 1 112 ? 2.573 -6.828 -12.455 1.00 80.06 112 ILE A C 1
ATOM 890 O O . ILE A 1 112 ? 2.970 -6.950 -11.29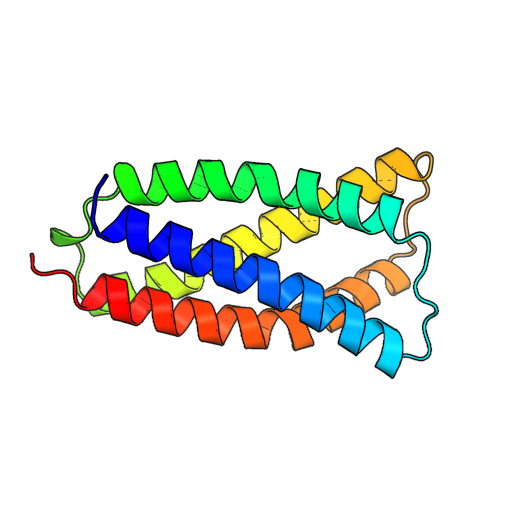8 1.00 80.06 112 ILE A O 1
ATOM 894 N N . ALA A 1 113 ? 1.275 -6.853 -12.769 1.00 81.12 113 ALA A N 1
ATOM 895 C CA . ALA A 1 113 ? 0.214 -6.978 -11.779 1.00 81.12 113 ALA A CA 1
ATOM 896 C C . ALA A 1 113 ? 0.306 -8.304 -11.012 1.00 81.12 113 ALA A C 1
ATOM 898 O O . ALA A 1 113 ? 0.308 -8.293 -9.786 1.00 81.12 113 ALA A O 1
ATOM 899 N N . VAL A 1 114 ? 0.440 -9.440 -11.700 1.00 82.25 114 VAL A N 1
ATOM 900 C CA . VAL A 1 114 ? 0.543 -10.763 -11.063 1.00 82.25 114 VAL A CA 1
ATOM 901 C C . VAL A 1 114 ? 1.776 -10.840 -10.171 1.00 82.25 114 VAL A C 1
ATOM 903 O O . VAL A 1 114 ? 1.665 -11.252 -9.021 1.00 82.25 114 VAL A O 1
ATOM 906 N N . THR A 1 115 ? 2.931 -10.387 -10.656 1.00 79.62 115 THR A N 1
ATOM 907 C CA . THR A 1 115 ? 4.169 -10.380 -9.865 1.00 79.62 115 THR A CA 1
ATOM 908 C C . THR A 1 115 ? 4.014 -9.495 -8.627 1.00 79.62 115 THR A C 1
ATOM 910 O O . THR A 1 115 ? 4.335 -9.907 -7.511 1.00 79.62 115 THR A O 1
ATOM 913 N N . PHE A 1 116 ? 3.456 -8.297 -8.801 1.00 80.06 116 PHE A N 1
ATOM 914 C CA . PHE A 1 116 ? 3.248 -7.353 -7.713 1.00 80.06 116 PHE A CA 1
ATOM 915 C C . PHE A 1 116 ? 2.233 -7.862 -6.686 1.00 80.06 116 PHE A C 1
ATOM 917 O O . PHE A 1 116 ? 2.491 -7.769 -5.495 1.00 80.06 116 PHE A O 1
ATOM 924 N N . TYR A 1 117 ? 1.112 -8.453 -7.098 1.00 84.75 117 TYR A N 1
ATOM 925 C CA . TYR A 1 117 ? 0.131 -9.007 -6.161 1.00 84.75 117 TYR A CA 1
ATOM 926 C C . TYR A 1 117 ? 0.588 -10.318 -5.519 1.00 84.75 117 TYR A C 1
ATOM 928 O O . TYR A 1 117 ? 0.178 -10.602 -4.399 1.00 84.75 117 TYR A O 1
ATOM 936 N N . LEU A 1 118 ? 1.451 -11.103 -6.163 1.00 85.69 118 LEU A N 1
ATOM 937 C CA . LEU A 1 118 ? 1.977 -12.331 -5.571 1.00 85.69 118 LEU A CA 1
ATOM 938 C C . LEU A 1 118 ? 2.990 -12.022 -4.461 1.00 85.69 118 LEU A C 1
ATOM 940 O O . LEU A 1 118 ? 2.834 -12.495 -3.337 1.00 85.69 118 LEU A O 1
ATOM 944 N N . PHE A 1 119 ? 3.991 -11.185 -4.747 1.00 83.44 119 PHE A N 1
ATOM 945 C CA . PHE A 1 119 ? 5.014 -10.824 -3.759 1.00 83.44 119 PHE A CA 1
ATOM 946 C C . PHE A 1 119 ? 4.544 -9.711 -2.815 1.00 83.44 119 PHE A C 1
ATOM 948 O O . PHE A 1 119 ? 4.689 -9.818 -1.598 1.00 83.44 119 PHE A O 1
ATOM 955 N N . GLY A 1 120 ? 3.925 -8.668 -3.366 1.00 85.44 120 GLY A N 1
ATOM 956 C CA . GLY A 1 120 ? 3.328 -7.569 -2.614 1.00 85.44 120 GLY A CA 1
ATOM 957 C C . GLY A 1 120 ? 2.102 -8.011 -1.817 1.00 85.44 120 GLY A C 1
ATOM 958 O O . GLY A 1 120 ? 1.995 -7.693 -0.644 1.00 85.44 120 GLY A O 1
ATOM 959 N N . GLY A 1 121 ? 1.211 -8.832 -2.369 1.00 89.56 121 GLY A N 1
ATOM 960 C CA . GLY A 1 121 ? 0.011 -9.258 -1.638 1.00 89.56 121 GLY A CA 1
ATOM 961 C C . GLY A 1 121 ? 0.318 -10.068 -0.377 1.00 89.56 121 GLY A C 1
ATOM 962 O O . GLY A 1 121 ? -0.379 -9.914 0.625 1.00 89.56 121 GLY A O 1
ATOM 963 N N . LEU A 1 122 ? 1.384 -10.879 -0.373 1.00 91.19 122 LEU A N 1
ATOM 964 C CA . LEU A 1 122 ? 1.787 -11.631 0.819 1.00 91.19 122 LEU A CA 1
ATOM 965 C C . LEU A 1 122 ? 2.256 -10.707 1.956 1.00 91.19 122 LEU A C 1
ATOM 967 O O . LEU A 1 122 ? 1.814 -10.863 3.095 1.00 91.19 122 LEU A O 1
ATOM 971 N N . GLN A 1 123 ? 3.112 -9.720 1.662 1.00 92.62 123 GLN A N 1
ATOM 972 C CA . GLN A 1 123 ? 3.528 -8.728 2.667 1.00 92.62 123 GLN A CA 1
ATOM 973 C C . GLN A 1 123 ? 2.334 -7.874 3.136 1.00 92.62 123 GLN A C 1
ATOM 975 O O . GLN A 1 123 ? 2.172 -7.677 4.342 1.00 92.62 123 GLN A O 1
ATOM 980 N N . THR A 1 124 ? 1.449 -7.467 2.217 1.00 94.75 124 THR A N 1
ATOM 981 C CA . THR A 1 124 ? 0.242 -6.680 2.494 1.00 94.75 124 THR A CA 1
ATOM 982 C C . THR A 1 124 ? -0.687 -7.450 3.423 1.00 94.75 124 THR A C 1
ATOM 984 O O . THR A 1 124 ? -1.245 -6.880 4.361 1.00 94.75 124 THR A O 1
ATOM 987 N N . LEU A 1 125 ? -0.815 -8.765 3.227 1.00 95.56 125 LEU A N 1
ATOM 988 C CA . LEU A 1 125 ? -1.574 -9.637 4.114 1.00 95.56 125 LEU A CA 1
ATOM 989 C C . LEU A 1 125 ? -0.970 -9.662 5.521 1.00 95.56 125 LEU A C 1
ATOM 991 O O . LEU A 1 125 ? -1.704 -9.495 6.491 1.00 95.56 125 LEU A O 1
ATOM 995 N N . CYS A 1 126 ? 0.351 -9.806 5.656 1.00 95.75 126 CYS A N 1
ATOM 996 C CA . CYS A 1 126 ? 1.029 -9.776 6.955 1.00 95.75 126 CYS A CA 1
ATOM 997 C C . CYS A 1 126 ? 0.804 -8.451 7.700 1.00 95.75 126 CYS A C 1
ATOM 999 O O . CYS A 1 126 ? 0.440 -8.452 8.882 1.00 95.75 126 CYS A O 1
ATOM 1001 N N . VAL A 1 127 ? 0.963 -7.317 7.013 1.00 97.00 127 VAL A N 1
ATOM 1002 C CA . VAL A 1 127 ? 0.725 -5.985 7.592 1.00 97.00 127 VAL A CA 1
ATOM 1003 C C . VAL A 1 127 ? -0.756 -5.778 7.915 1.00 97.00 127 VAL A C 1
ATOM 1005 O O . VAL A 1 127 ? -1.090 -5.265 8.985 1.00 97.00 127 VAL A O 1
ATOM 1008 N N . GLY A 1 128 ? -1.648 -6.234 7.038 1.00 97.19 128 GLY A N 1
ATOM 1009 C CA . GLY A 1 128 ? -3.095 -6.195 7.216 1.00 97.19 128 GLY A CA 1
ATOM 1010 C C . GLY A 1 128 ? -3.566 -7.006 8.423 1.00 97.19 128 GLY A C 1
ATOM 1011 O O . GLY A 1 128 ? -4.343 -6.499 9.231 1.00 97.19 128 GLY A O 1
ATOM 1012 N N . MET A 1 129 ? -3.052 -8.227 8.607 1.00 97.31 129 MET A N 1
ATOM 1013 C CA . MET A 1 129 ? -3.336 -9.068 9.778 1.00 97.31 129 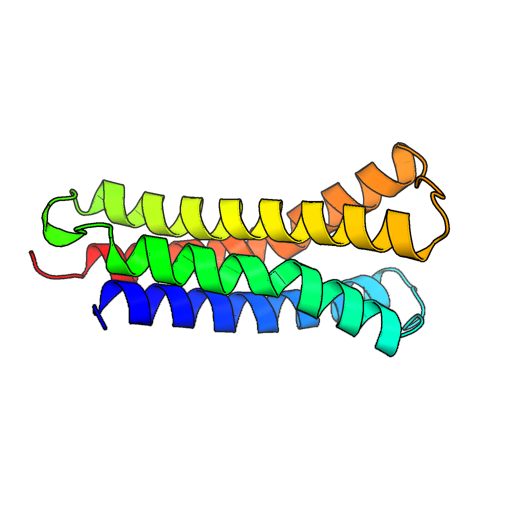MET A CA 1
ATOM 1014 C C . MET A 1 129 ? -2.840 -8.407 11.067 1.00 97.31 129 MET A C 1
ATOM 1016 O O . MET A 1 129 ? -3.567 -8.360 12.062 1.00 97.31 129 MET A O 1
ATOM 1020 N N . TRP A 1 130 ? -1.628 -7.842 11.051 1.00 97.88 130 TRP A N 1
ATOM 1021 C CA . TRP A 1 130 ? -1.088 -7.106 12.195 1.00 97.88 130 TRP A CA 1
ATOM 1022 C C . TRP A 1 130 ? -1.954 -5.891 12.552 1.00 97.88 130 TRP A C 1
ATOM 1024 O O . TRP A 1 130 ? -2.274 -5.678 13.727 1.00 97.88 130 TRP A O 1
ATOM 1034 N N . LEU A 1 131 ? -2.376 -5.113 11.551 1.00 97.38 131 LEU A N 1
ATOM 1035 C CA . LEU A 1 131 ? -3.263 -3.972 11.753 1.00 97.38 131 LEU A CA 1
ATOM 1036 C C . LEU A 1 131 ? -4.622 -4.421 12.296 1.00 97.38 131 LEU A C 1
ATOM 1038 O O . LEU A 1 131 ? -5.090 -3.868 13.290 1.00 97.38 131 LEU A O 1
ATOM 1042 N N . GLY A 1 132 ? -5.230 -5.433 11.678 1.00 95.94 132 GLY A N 1
ATOM 1043 C CA . GLY A 1 132 ? -6.506 -6.003 12.096 1.00 95.94 132 GLY A CA 1
ATOM 1044 C C . GLY A 1 132 ? -6.479 -6.451 13.553 1.00 95.94 132 GLY A C 1
ATOM 1045 O O . GLY A 1 132 ? -7.366 -6.095 14.332 1.00 95.94 132 GLY A O 1
ATOM 1046 N N . TYR A 1 133 ? -5.415 -7.142 13.966 1.00 96.44 133 TYR A N 1
ATOM 1047 C CA . TYR A 1 133 ? -5.214 -7.542 15.358 1.00 96.44 133 TYR A CA 1
ATOM 1048 C C . TYR A 1 133 ? -5.155 -6.329 16.301 1.00 96.44 133 TYR A C 1
ATOM 1050 O O . TYR A 1 133 ? -5.825 -6.297 17.335 1.00 96.44 133 TYR A O 1
ATOM 1058 N N . LYS A 1 134 ? -4.409 -5.278 15.930 1.00 95.62 134 LYS A N 1
ATOM 1059 C CA . LYS A 1 134 ? -4.319 -4.046 16.732 1.00 95.62 134 LYS A CA 1
ATOM 1060 C C . LYS A 1 134 ? -5.636 -3.279 16.816 1.00 95.62 134 LYS A C 1
ATOM 1062 O O . LYS A 1 134 ? -5.914 -2.702 17.865 1.00 95.62 134 LYS A O 1
ATOM 1067 N N . LEU A 1 135 ? -6.435 -3.265 15.750 1.00 93.69 135 LEU A N 1
ATOM 1068 C CA . LEU A 1 135 ? -7.754 -2.632 15.750 1.00 93.69 135 LEU A CA 1
ATOM 1069 C C . LEU A 1 135 ? -8.755 -3.412 16.610 1.00 93.69 135 LEU A C 1
ATOM 1071 O O . LEU A 1 135 ? -9.527 -2.802 17.350 1.00 93.69 135 LEU A O 1
ATOM 1075 N N . SER A 1 136 ? -8.704 -4.742 16.566 1.00 93.00 136 SER A N 1
ATOM 1076 C CA . SER A 1 136 ? -9.573 -5.625 17.360 1.00 93.00 136 SER A CA 1
ATOM 1077 C C . SER A 1 136 ? -9.315 -5.482 18.860 1.00 93.00 136 SER A C 1
ATOM 1079 O O . SER A 1 136 ? -10.251 -5.441 19.645 1.00 93.00 136 SER A O 1
ATOM 1081 N N . GLY A 1 137 ? -8.054 -5.283 19.257 1.00 89.81 137 GLY A N 1
ATOM 1082 C CA . GLY A 1 137 ? -7.671 -5.049 20.654 1.00 89.81 137 GLY A CA 1
ATOM 1083 C C . GLY A 1 137 ? -7.962 -3.642 21.195 1.00 89.81 137 GLY A C 1
ATOM 1084 O O . GLY A 1 137 ? -7.593 -3.341 22.332 1.00 89.81 137 GLY A O 1
ATOM 1085 N N . LEU A 1 138 ? -8.574 -2.746 20.410 1.00 88.69 138 LEU A N 1
ATOM 1086 C CA . LEU A 1 138 ? -9.026 -1.453 20.930 1.00 88.69 138 LEU A CA 1
ATOM 1087 C C . LEU A 1 138 ? -10.181 -1.696 21.907 1.00 88.69 138 LEU A C 1
ATOM 1089 O O . LEU A 1 138 ? -11.199 -2.270 21.527 1.00 88.69 138 LEU A O 1
ATOM 1093 N N . LYS A 1 139 ? -10.027 -1.262 23.161 1.00 69.56 139 LYS A N 1
ATOM 1094 C CA . LYS A 1 139 ? -11.119 -1.326 24.137 1.00 69.56 139 LYS A CA 1
ATOM 1095 C C . LYS A 1 139 ? -12.275 -0.451 23.650 1.00 69.56 139 LYS A C 1
ATOM 1097 O O . LYS A 1 139 ? -12.034 0.685 23.225 1.00 69.56 139 LYS A O 1
ATOM 1102 N N . SER A 1 140 ? -13.484 -1.015 23.664 1.00 56.09 140 SER A N 1
ATOM 1103 C CA . SER A 1 140 ? -14.709 -0.242 23.469 1.00 56.09 140 SER A CA 1
ATOM 1104 C C . SER A 1 140 ? -14.944 0.717 24.626 1.00 56.09 140 SER A C 1
ATOM 1106 O O . SER A 1 140 ? -14.495 0.409 25.752 1.00 56.09 140 SER A O 1
#

Organism: NCBI:txid1848903

Foldseek 3Di:
DDPLLVLLLVLLVQLLVQLVVLVVVLCVVVVHDPPPVVVLVVLQCVLLVVLNVVSNCVSPVDDLQPDALVVLQVVLLVSLVVSVVSSLVSSQVVVCVVVPNDDDDPVVNVVVVCSCCVSSVVVSNVSSNVSSNSSSPDHD

Secondary structure (DSSP, 8-state):
--HHHHHHHHHHHHHHHHHHHHHHHHHHHTT-----HHHHHHHHHHHHHHHHHHHHHHHHH--GGGS-HHHHHHHHHHHHHHHHHHHHHHHHHHHHHHTTT-PPPHHHHHHHHHHHHHHHHHHHHHHHHHHHHHHHTS--